Protein AF-A0A9E5T759-F1 (afdb_monomer)

Foldseek 3Di:
DFDFADPQPDDPVPQWKRQDGQADPDDQDPPRDHDADDDPDPVVRVVVVVVDDDDDDDDDHDDDVVQLQDQPHDQRRPDPNMGDHDPADSNRPRGDDDDDDDPDPVVVVVPDPDDDDDDDDDDDDDPPDPDDDDDD

pLDDT: mean 93.45, std 5.66, range [68.38, 98.56]

Mean predicted aligned error: 4.53 Å

Sequence (136 aa):
PRVVYSTAGQSDPIPGPLDCFSLDKKVRFVGDRVAFVAAESEEIAQKALELIEVEYERLPEVLDPTEALKPDAPILHDEPEYVNFDESDPSRNIAAHIHIDIGDVEQGFAEADRIFEALYEVPKVQQASIEPHVVI

Radius of gyration: 21.1 Å; Cα contacts (8 Å, |Δi|>4): 112; chains: 1; bounding box: 52×29×60 Å

Solvent-accessible surface area (backbone atoms only — not comparable to full-atom values): 9656 Å² total; per-residue (Å²): 132,95,53,66,37,51,88,80,79,60,67,87,79,57,93,53,36,24,74,42,52,87,61,55,95,73,77,90,55,97,84,56,55,75,80,88,74,85,59,100,42,69,70,56,27,56,59,53,56,74,69,63,82,82,89,79,85,88,72,82,84,77,91,47,74,74,58,34,57,42,96,85,39,72,68,82,57,80,57,91,72,52,38,80,29,88,68,30,36,43,95,49,60,32,70,66,68,87,87,85,84,82,79,64,61,67,61,53,62,72,71,46,95,75,86,87,88,83,90,84,86,79,82,92,82,76,88,77,62,92,71,76,94,81,88,133

Structure (mmCIF, N/CA/C/O backbone):
data_AF-A0A9E5T759-F1
#
_entry.id   AF-A0A9E5T759-F1
#
loop_
_atom_site.group_PDB
_atom_site.id
_atom_site.type_symbol
_atom_site.label_atom_id
_atom_site.label_alt_id
_atom_site.label_comp_id
_atom_site.label_asym_id
_atom_site.label_entity_id
_atom_site.label_seq_id
_atom_site.pdbx_PDB_ins_code
_atom_site.Cartn_x
_atom_site.Cartn_y
_atom_site.Cartn_z
_atom_site.occupancy
_atom_site.B_iso_or_equiv
_atom_site.auth_seq_id
_atom_site.auth_comp_id
_atom_site.auth_asym_id
_atom_site.auth_atom_id
_atom_site.pdbx_PDB_model_num
ATOM 1 N N . PRO A 1 1 ? -9.946 14.381 14.477 1.00 68.38 1 PRO A N 1
ATOM 2 C CA . PRO A 1 1 ? -9.937 15.196 13.235 1.00 68.38 1 PRO A CA 1
ATOM 3 C C . PRO A 1 1 ? -9.394 14.328 12.092 1.00 68.38 1 PRO A C 1
ATOM 5 O O . PRO A 1 1 ? -8.518 13.514 12.368 1.00 68.38 1 PRO A O 1
ATOM 8 N N . ARG A 1 2 ? -9.917 14.446 10.863 1.00 86.75 2 ARG A N 1
ATOM 9 C CA . ARG A 1 2 ? -9.365 13.751 9.685 1.00 86.75 2 ARG A CA 1
ATOM 10 C C . ARG A 1 2 ? -8.130 14.527 9.229 1.00 86.75 2 ARG A C 1
ATOM 12 O O . ARG A 1 2 ? -8.264 15.573 8.608 1.00 86.75 2 ARG A O 1
ATOM 19 N N . VAL A 1 3 ? -6.954 14.079 9.655 1.00 91.88 3 VAL A N 1
ATOM 20 C CA . VAL A 1 3 ? -5.671 14.727 9.356 1.00 91.88 3 VAL A CA 1
ATOM 21 C C . VAL A 1 3 ? -4.922 13.831 8.389 1.00 91.88 3 VAL A C 1
ATOM 23 O O . VAL A 1 3 ? -4.702 12.662 8.706 1.00 91.88 3 VAL A O 1
ATOM 26 N N . VAL A 1 4 ? -4.580 14.379 7.227 1.00 92.69 4 VAL A N 1
ATOM 27 C CA . VAL A 1 4 ? -3.787 13.675 6.223 1.00 92.69 4 VAL A CA 1
ATOM 28 C C . VAL A 1 4 ? -2.325 13.612 6.670 1.00 92.69 4 VAL A C 1
ATOM 30 O O . VAL A 1 4 ? -1.790 14.592 7.194 1.00 92.69 4 VAL A O 1
ATOM 33 N N . TYR A 1 5 ? -1.687 12.459 6.509 1.00 91.50 5 TYR A N 1
ATOM 34 C CA . TYR A 1 5 ? -0.270 12.258 6.806 1.00 91.50 5 TYR A CA 1
ATOM 35 C C . TYR A 1 5 ? 0.348 11.225 5.856 1.00 91.50 5 TYR A C 1
ATOM 37 O O . TYR A 1 5 ? -0.367 10.555 5.115 1.00 91.50 5 TYR A O 1
ATOM 45 N N . SER A 1 6 ? 1.676 11.086 5.900 1.00 90.44 6 SER A N 1
ATOM 46 C CA . SER A 1 6 ? 2.416 10.059 5.159 1.00 90.44 6 SER A CA 1
ATOM 47 C C . SER A 1 6 ? 2.899 8.944 6.081 1.00 90.44 6 SER A C 1
ATOM 49 O O . SER A 1 6 ? 3.417 9.207 7.171 1.00 90.44 6 SER A O 1
ATOM 51 N N . THR A 1 7 ? 2.803 7.692 5.638 1.00 86.56 7 THR A N 1
ATOM 52 C CA . THR A 1 7 ? 3.398 6.549 6.349 1.00 86.56 7 THR A CA 1
ATOM 53 C C . THR A 1 7 ? 4.906 6.420 6.136 1.00 86.56 7 THR A C 1
ATOM 55 O O . THR A 1 7 ? 5.520 5.572 6.778 1.00 86.56 7 THR A O 1
ATOM 58 N N . ALA A 1 8 ? 5.517 7.237 5.268 1.00 79.56 8 ALA A N 1
ATOM 59 C CA . ALA A 1 8 ? 6.934 7.133 4.914 1.00 79.56 8 ALA A CA 1
ATOM 60 C C . ALA A 1 8 ? 7.891 7.313 6.112 1.00 79.56 8 ALA A C 1
ATOM 62 O O . ALA A 1 8 ? 9.022 6.835 6.068 1.00 79.56 8 ALA A O 1
ATOM 63 N N . GLY A 1 9 ? 7.448 7.963 7.199 1.00 69.50 9 GLY A N 1
ATOM 64 C CA . GLY A 1 9 ? 8.189 8.026 8.470 1.00 69.50 9 GLY A CA 1
ATOM 65 C C . GLY A 1 9 ? 9.534 8.767 8.407 1.00 69.50 9 GLY A C 1
ATOM 66 O O . GLY A 1 9 ? 10.370 8.595 9.290 1.00 69.50 9 GLY A O 1
ATOM 67 N N . GLN A 1 10 ? 9.758 9.564 7.362 1.00 80.00 10 GLN A N 1
ATOM 68 C CA . GLN A 1 10 ? 10.990 10.318 7.114 1.00 80.00 10 GLN A CA 1
ATOM 69 C C . GLN A 1 10 ? 10.964 11.705 7.785 1.00 80.00 10 GLN A C 1
ATOM 71 O O . GLN A 1 10 ? 9.904 12.223 8.134 1.00 80.00 10 GLN A O 1
ATOM 76 N N . SER A 1 11 ? 12.145 12.302 7.990 1.00 75.50 11 SER A N 1
ATOM 77 C CA . SER A 1 11 ? 12.303 13.644 8.574 1.00 75.50 11 SER A CA 1
ATOM 78 C C . SER A 1 11 ? 11.790 14.752 7.650 1.00 75.50 11 SER A C 1
ATOM 80 O O . SER A 1 11 ? 11.817 14.586 6.437 1.00 75.50 11 SER A O 1
ATOM 82 N N . ASP A 1 12 ? 11.402 15.897 8.220 1.00 74.69 12 ASP A N 1
ATOM 83 C CA . ASP A 1 12 ? 10.985 17.081 7.458 1.00 74.69 12 ASP A CA 1
ATOM 84 C C . ASP A 1 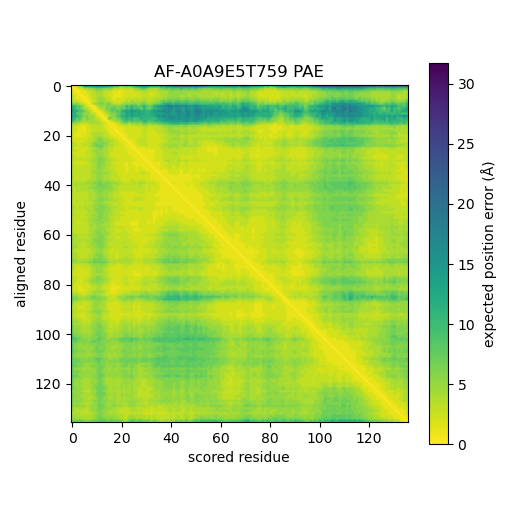12 ? 12.142 17.672 6.612 1.00 74.69 12 ASP A C 1
ATOM 86 O O . ASP A 1 12 ? 13.259 17.794 7.131 1.00 74.69 12 ASP A O 1
ATOM 90 N N . PRO A 1 13 ? 11.904 18.055 5.340 1.00 72.31 13 PRO A N 1
ATOM 91 C CA . PRO A 1 13 ? 10.660 17.867 4.585 1.00 72.31 13 PRO A CA 1
ATOM 92 C C . PRO A 1 13 ? 10.416 16.391 4.237 1.00 72.31 13 PRO A C 1
ATOM 94 O O . PRO A 1 13 ? 11.315 15.723 3.731 1.00 72.31 13 PRO A O 1
ATOM 97 N N . ILE A 1 14 ? 9.193 15.903 4.491 1.00 80.50 14 ILE A N 1
ATOM 98 C CA . ILE A 1 14 ? 8.794 14.508 4.234 1.00 80.50 14 ILE A CA 1
ATOM 99 C C . ILE A 1 14 ? 8.816 14.259 2.716 1.00 80.50 14 ILE A C 1
ATOM 101 O O . ILE A 1 14 ? 8.014 14.870 2.006 1.00 80.50 14 ILE A O 1
ATOM 105 N N . PRO A 1 15 ? 9.685 13.372 2.197 1.00 81.12 15 PRO A N 1
ATOM 106 C CA . PRO A 1 15 ? 9.782 13.112 0.772 1.00 81.12 15 PRO A CA 1
ATOM 107 C C . PRO A 1 15 ? 8.788 12.030 0.325 1.00 81.12 15 PRO A C 1
ATOM 109 O O . PRO A 1 15 ? 9.169 10.949 -0.120 1.00 81.12 15 PRO A O 1
ATOM 112 N N . GLY A 1 16 ? 7.497 12.322 0.479 1.00 86.38 16 GLY A N 1
ATOM 113 C CA . GLY A 1 16 ? 6.403 11.459 0.045 1.00 86.38 16 GLY A CA 1
ATOM 114 C C . GLY A 1 16 ? 5.044 12.153 0.152 1.00 86.38 16 GLY A C 1
ATOM 115 O O . GLY A 1 16 ? 4.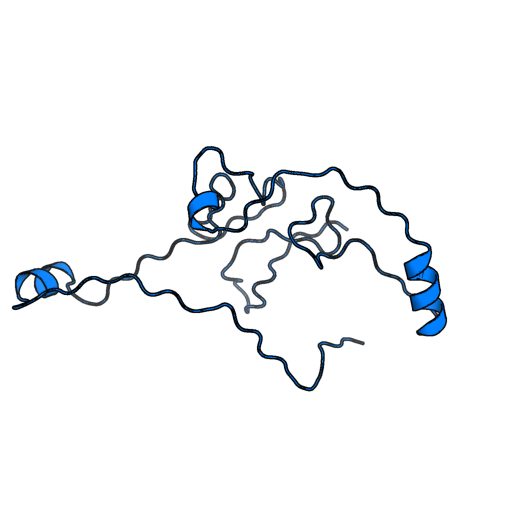916 13.130 0.898 1.00 86.38 16 GLY A O 1
ATOM 116 N N . PRO A 1 17 ? 4.027 11.678 -0.590 1.00 91.38 17 PRO A N 1
ATOM 117 C CA . PRO A 1 17 ? 2.700 12.270 -0.539 1.00 91.38 17 PRO A CA 1
ATOM 118 C C . PRO A 1 17 ? 2.072 12.106 0.848 1.00 91.38 17 PRO A C 1
ATOM 120 O O . PRO A 1 17 ? 2.385 11.168 1.591 1.00 91.38 17 PRO A O 1
ATOM 123 N N . LEU A 1 18 ? 1.173 13.029 1.198 1.00 93.12 18 LEU A N 1
ATOM 124 C CA . LEU A 1 18 ? 0.278 12.845 2.338 1.00 93.12 18 LEU A CA 1
ATOM 125 C C . LEU A 1 18 ? -1.011 12.227 1.800 1.00 93.12 18 LEU A C 1
ATOM 127 O O . LEU A 1 18 ? -1.778 12.900 1.116 1.00 93.12 18 LEU A O 1
ATOM 131 N N . ASP A 1 19 ? -1.226 10.953 2.095 1.00 92.31 19 ASP A N 1
ATOM 132 C CA . ASP A 1 19 ? -2.214 10.110 1.417 1.00 92.31 19 ASP A CA 1
ATOM 133 C C . ASP A 1 19 ? -2.961 9.156 2.368 1.00 92.31 19 ASP A C 1
ATOM 135 O O . ASP A 1 19 ? -3.802 8.367 1.932 1.00 92.31 19 ASP A O 1
ATOM 139 N N . CYS A 1 20 ? -2.667 9.241 3.671 1.00 92.25 20 CYS A N 1
ATOM 140 C CA . CYS A 1 20 ? -3.186 8.363 4.714 1.00 92.25 20 CYS A CA 1
ATOM 141 C C . CYS A 1 20 ? -3.880 9.135 5.846 1.00 92.25 20 CYS A C 1
ATOM 143 O O . CYS A 1 20 ? -3.616 10.314 6.092 1.00 92.25 20 CYS A O 1
ATOM 145 N N . PHE A 1 21 ? -4.732 8.427 6.596 1.00 92.94 21 PHE A N 1
ATOM 146 C CA . PHE A 1 21 ? -5.471 8.940 7.755 1.00 92.94 21 PHE A CA 1
ATOM 147 C C . PHE A 1 21 ? -5.491 7.896 8.877 1.00 92.94 21 PHE A C 1
ATOM 149 O O . PHE A 1 21 ? -5.396 6.700 8.623 1.00 92.94 21 PHE A O 1
ATOM 156 N N . SER A 1 22 ? -5.630 8.329 10.138 1.00 91.31 22 SER A N 1
ATOM 157 C CA . SER A 1 22 ? -5.519 7.403 11.280 1.00 91.31 22 SER A CA 1
ATOM 158 C C . SER A 1 22 ? -6.694 6.433 11.362 1.00 91.31 22 SER A C 1
ATOM 160 O O . SER A 1 22 ? -6.523 5.323 11.853 1.00 91.31 22 SER A O 1
ATOM 162 N N . LEU A 1 23 ? -7.862 6.882 10.897 1.00 92.06 23 LEU A N 1
ATOM 163 C CA . LEU A 1 23 ? -9.066 6.103 10.636 1.00 92.06 23 LEU A CA 1
ATOM 164 C C . LEU A 1 23 ? -9.678 6.684 9.358 1.00 92.06 23 LEU A C 1
ATOM 166 O O . LEU A 1 23 ? -10.055 7.863 9.334 1.00 92.06 23 LEU A O 1
ATOM 170 N N . ASP A 1 24 ? -9.713 5.889 8.294 1.00 92.25 24 ASP A N 1
ATOM 171 C CA . ASP A 1 24 ? -10.201 6.306 6.979 1.00 92.25 24 ASP A CA 1
ATOM 172 C C . ASP A 1 24 ? -11.570 5.677 6.665 1.00 92.25 24 ASP A C 1
ATOM 174 O O . ASP A 1 24 ? -12.039 4.774 7.354 1.00 92.25 24 ASP A O 1
ATOM 178 N N . LYS A 1 25 ? -12.240 6.186 5.628 1.00 91.50 25 LYS A N 1
ATOM 179 C CA . LYS A 1 25 ? -13.485 5.623 5.088 1.00 91.50 25 LYS A CA 1
ATOM 180 C C . LYS A 1 25 ? -13.227 4.539 4.043 1.00 91.50 25 LYS A C 1
ATOM 182 O O . LYS A 1 25 ? -14.101 3.712 3.808 1.00 91.50 25 LYS A O 1
ATOM 187 N N . LYS A 1 26 ? -12.053 4.563 3.412 1.00 93.75 26 LYS A N 1
ATOM 188 C CA . LYS A 1 26 ? -11.597 3.576 2.436 1.00 93.75 26 LYS A CA 1
ATOM 189 C C . LYS A 1 26 ? -10.422 2.813 3.041 1.00 93.75 26 LYS A C 1
ATOM 191 O O . LYS A 1 26 ? -9.427 3.422 3.417 1.00 93.75 26 LYS A O 1
ATOM 196 N N . VAL A 1 27 ? -10.553 1.493 3.136 1.00 95.31 27 VAL A N 1
ATOM 197 C CA . VAL A 1 27 ? -9.463 0.596 3.544 1.00 95.31 27 VAL A CA 1
ATOM 198 C C . VAL A 1 27 ? -8.763 0.055 2.306 1.00 95.31 27 VAL A C 1
ATOM 200 O O . VAL A 1 27 ? -9.428 -0.347 1.352 1.00 95.31 27 VAL A O 1
ATOM 203 N N . ARG A 1 28 ? -7.427 0.062 2.303 1.00 94.94 28 ARG A N 1
ATOM 204 C CA . ARG A 1 28 ? -6.637 -0.245 1.090 1.00 94.94 28 ARG A CA 1
ATOM 205 C C . ARG A 1 28 ? -5.944 -1.604 1.131 1.00 94.94 28 ARG A C 1
ATOM 207 O O . ARG A 1 28 ? -5.520 -2.114 0.100 1.00 94.94 28 ARG A O 1
ATOM 214 N N . PHE A 1 29 ? -5.834 -2.209 2.310 1.00 94.81 29 PHE A N 1
ATOM 215 C CA . PHE A 1 29 ? -5.220 -3.521 2.491 1.00 94.81 29 PHE A CA 1
ATOM 216 C C . PHE A 1 29 ? -5.775 -4.234 3.730 1.00 94.81 29 PHE A C 1
ATOM 218 O O . PHE A 1 29 ? -6.362 -3.626 4.626 1.00 94.81 29 PHE A O 1
ATOM 225 N N . VAL A 1 30 ? -5.573 -5.550 3.803 1.00 95.75 30 VAL A N 1
ATOM 226 C CA . VAL A 1 30 ? -5.933 -6.337 4.990 1.00 95.75 30 VAL A CA 1
ATOM 227 C C . VAL A 1 30 ? -5.015 -5.954 6.150 1.00 95.75 30 VAL A C 1
ATOM 229 O O . VAL A 1 30 ? -3.807 -6.168 6.079 1.00 95.75 30 VAL A O 1
ATOM 232 N N . GLY A 1 31 ? -5.596 -5.420 7.225 1.00 93.75 31 GLY A N 1
ATOM 233 C CA . GLY A 1 31 ? -4.865 -4.892 8.383 1.00 93.75 31 GLY A CA 1
ATOM 234 C C . GLY A 1 31 ? -4.916 -3.368 8.510 1.00 93.75 31 GLY A C 1
ATOM 235 O O . GLY A 1 31 ? -4.386 -2.829 9.482 1.00 93.75 31 GLY A O 1
ATOM 236 N N . ASP A 1 32 ? -5.560 -2.680 7.565 1.00 95.00 32 ASP A N 1
ATOM 237 C CA . ASP A 1 32 ? -5.822 -1.246 7.664 1.00 95.00 32 AS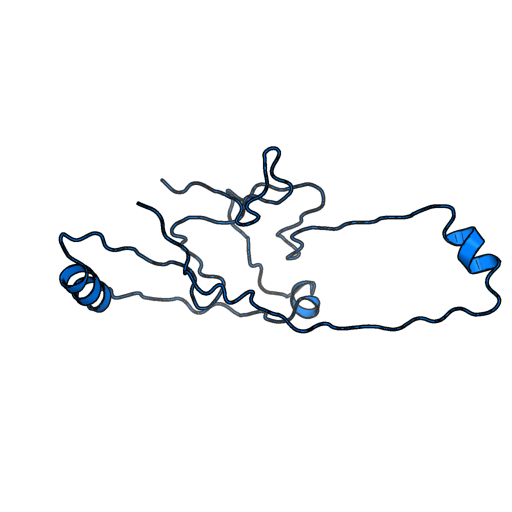P A CA 1
ATOM 238 C C . ASP A 1 32 ? -6.762 -0.925 8.844 1.00 95.00 32 ASP A C 1
ATOM 240 O O . ASP A 1 32 ? -7.640 -1.716 9.208 1.00 95.00 32 ASP A O 1
ATOM 244 N N . ARG A 1 33 ? -6.552 0.221 9.494 1.00 94.00 33 ARG A N 1
ATOM 245 C CA . ARG A 1 33 ? -7.168 0.529 10.798 1.00 94.00 33 ARG A CA 1
ATOM 246 C C . ARG A 1 33 ? -8.576 1.090 10.619 1.00 94.00 33 ARG A C 1
ATOM 248 O O . ARG A 1 33 ? -8.752 2.136 10.004 1.00 94.00 33 ARG A O 1
ATOM 255 N N . VAL A 1 34 ? -9.564 0.440 11.237 1.00 95.56 34 VAL A N 1
ATOM 256 C CA . VAL A 1 34 ? -10.984 0.847 11.151 1.00 95.56 34 VAL A CA 1
ATOM 257 C C . VAL A 1 34 ? -11.544 1.452 12.436 1.00 95.56 34 VAL A C 1
ATOM 259 O O . VAL A 1 34 ? -12.409 2.321 12.385 1.00 95.56 34 VAL A O 1
ATOM 262 N N . ALA A 1 35 ? -11.029 1.036 13.592 1.00 95.44 35 ALA A N 1
ATOM 263 C CA . ALA A 1 35 ? -11.417 1.544 14.903 1.00 95.44 35 ALA A CA 1
ATOM 264 C C . ALA A 1 35 ? -10.296 1.298 15.925 1.00 95.44 35 ALA A C 1
ATOM 266 O O . ALA A 1 35 ? -9.374 0.520 15.676 1.00 95.44 35 ALA A O 1
ATOM 267 N N . PHE A 1 36 ? -10.390 1.942 17.088 1.00 94.81 36 PHE A N 1
ATOM 268 C CA . PHE A 1 36 ? -9.565 1.642 18.258 1.00 94.81 36 PHE A CA 1
ATOM 269 C C . PHE A 1 36 ? -10.427 1.641 19.523 1.00 94.81 36 PHE A C 1
ATOM 271 O O . PHE A 1 36 ? -11.474 2.287 19.575 1.00 94.81 36 PHE A O 1
ATOM 278 N N . VAL A 1 37 ? -9.961 0.935 20.550 1.00 97.25 37 VAL A N 1
ATOM 279 C CA . VAL A 1 37 ? -10.602 0.861 21.865 1.00 97.25 37 VAL A CA 1
ATOM 280 C C . VAL A 1 37 ? -9.603 1.305 22.924 1.00 97.25 37 VAL A C 1
ATOM 282 O O . VAL A 1 37 ? -8.451 0.881 22.911 1.00 97.25 37 VAL A O 1
ATOM 285 N N . ALA A 1 38 ? -10.060 2.139 23.855 1.00 97.25 38 ALA A N 1
ATOM 286 C CA . ALA A 1 38 ? -9.344 2.463 25.081 1.00 97.25 38 ALA A CA 1
ATOM 287 C C . ALA A 1 38 ? -10.156 1.946 26.273 1.00 97.25 38 ALA A C 1
ATOM 289 O O . ALA A 1 38 ? -11.364 2.177 26.345 1.00 97.25 38 ALA A O 1
ATOM 290 N N . ALA A 1 39 ? -9.503 1.240 27.194 1.00 97.88 39 ALA A N 1
ATOM 291 C CA . ALA A 1 39 ? -10.139 0.647 28.363 1.00 97.88 39 ALA A CA 1
ATOM 292 C C . ALA A 1 39 ? -9.178 0.610 29.560 1.00 97.88 39 ALA A C 1
ATOM 294 O O . ALA A 1 39 ? -7.970 0.760 29.400 1.00 97.88 39 ALA A O 1
ATOM 295 N N . GLU A 1 40 ? -9.718 0.381 30.758 1.00 98.19 40 GLU A N 1
ATOM 296 C CA . GLU A 1 40 ? -8.937 0.307 32.004 1.00 98.19 40 GLU A CA 1
ATOM 297 C C . GLU A 1 40 ? -8.063 -0.956 32.103 1.00 98.19 40 GLU A C 1
ATOM 299 O O . GLU A 1 40 ? -7.148 -1.015 32.924 1.00 98.19 40 GLU A O 1
ATOM 304 N N . SER A 1 41 ? -8.327 -1.971 31.276 1.00 98.12 41 SER A N 1
ATOM 305 C CA . SER A 1 41 ? -7.508 -3.177 31.167 1.00 98.12 41 SER A CA 1
ATOM 306 C C . SER A 1 41 ? -7.532 -3.745 29.748 1.00 98.12 41 SER A C 1
ATOM 308 O O . SER A 1 41 ? -8.472 -3.517 28.982 1.00 98.12 41 SER A O 1
ATOM 310 N N . GLU A 1 42 ? -6.508 -4.531 29.414 1.00 97.06 42 GLU A N 1
ATOM 311 C CA . GLU A 1 42 ? -6.412 -5.237 28.132 1.00 97.06 42 GLU A CA 1
ATOM 312 C C . GLU A 1 42 ? -7.608 -6.175 27.899 1.00 97.06 42 GLU A C 1
ATOM 314 O O . GLU A 1 42 ? -8.166 -6.207 26.807 1.00 97.06 42 GLU A O 1
ATOM 319 N N . GLU A 1 43 ? -8.061 -6.883 28.938 1.00 98.38 43 GLU A N 1
ATOM 320 C CA . GLU A 1 43 ? -9.197 -7.809 28.844 1.00 98.38 43 GLU A CA 1
ATOM 321 C C . GLU A 1 43 ? -10.495 -7.088 28.445 1.00 98.38 43 GLU A C 1
ATOM 323 O O . GLU A 1 43 ? -11.265 -7.590 27.623 1.00 98.38 43 GLU A O 1
ATOM 328 N N . ILE A 1 44 ? -10.739 -5.896 29.005 1.00 98.56 44 ILE A N 1
ATOM 329 C CA . ILE A 1 44 ? -11.905 -5.083 28.637 1.00 98.56 44 ILE A CA 1
ATOM 330 C C . ILE A 1 44 ? -11.761 -4.598 27.192 1.00 98.56 44 ILE A C 1
ATOM 332 O O . ILE A 1 44 ? -12.735 -4.651 26.442 1.00 98.56 44 ILE A O 1
ATOM 336 N N . ALA A 1 45 ? -10.561 -4.167 26.786 1.00 98.31 45 ALA A N 1
ATOM 337 C CA . ALA A 1 45 ? -10.314 -3.710 25.421 1.00 98.31 45 ALA A CA 1
ATOM 338 C C . ALA A 1 45 ? -10.571 -4.819 24.388 1.00 98.31 45 ALA A C 1
ATOM 340 O O . ALA A 1 45 ? -11.263 -4.579 23.401 1.00 98.31 45 ALA A O 1
ATOM 341 N N . GLN A 1 46 ? -10.085 -6.039 24.641 1.00 97.94 46 GLN A N 1
ATOM 342 C CA . GLN A 1 46 ? -10.300 -7.194 23.764 1.00 97.94 46 GLN A CA 1
ATOM 343 C C . GLN A 1 46 ? -11.789 -7.543 23.631 1.00 97.94 46 GLN A C 1
ATOM 345 O O . GLN A 1 46 ? -12.291 -7.653 22.516 1.00 97.94 46 GLN A O 1
ATOM 350 N N . LYS A 1 47 ? -12.525 -7.620 24.749 1.00 98.31 47 LYS A N 1
ATOM 351 C CA . LYS A 1 47 ? -13.979 -7.871 24.728 1.00 98.31 47 LYS A CA 1
ATOM 352 C C . LYS A 1 47 ? -14.747 -6.788 23.976 1.00 98.31 47 LYS A C 1
ATOM 354 O O . LYS A 1 47 ? -15.701 -7.086 23.273 1.00 98.31 47 LYS A O 1
ATOM 359 N N . ALA A 1 48 ? -14.346 -5.529 24.126 1.00 98.56 48 ALA A N 1
ATOM 360 C CA . ALA A 1 48 ? -14.985 -4.422 23.429 1.00 98.56 48 ALA A CA 1
ATOM 361 C C . ALA A 1 48 ? -14.697 -4.427 21.917 1.00 98.56 48 ALA A C 1
ATOM 363 O O . ALA A 1 48 ? -15.578 -4.042 21.154 1.00 98.56 48 ALA A O 1
ATOM 364 N N . LEU A 1 49 ? -13.523 -4.896 21.471 1.00 97.62 49 LEU A N 1
ATOM 365 C CA . LEU A 1 49 ? -13.222 -5.067 20.042 1.00 97.62 49 LEU A CA 1
ATOM 366 C C . LEU A 1 49 ? -14.164 -6.075 19.368 1.00 97.62 49 LEU A C 1
ATOM 368 O O . LEU A 1 49 ? -14.592 -5.834 18.244 1.00 97.62 49 LEU A O 1
ATOM 372 N N . GLU A 1 50 ? -14.530 -7.162 20.054 1.00 97.69 50 GLU A N 1
ATOM 373 C CA . GLU A 1 50 ? -15.462 -8.179 19.531 1.00 97.69 50 GLU A CA 1
ATOM 374 C C . GLU A 1 50 ? -16.887 -7.647 19.309 1.00 97.69 50 GLU A C 1
ATOM 376 O O . GLU A 1 50 ? -17.654 -8.236 18.551 1.00 97.69 50 GLU A O 1
ATOM 381 N N . LEU A 1 51 ? -17.249 -6.535 19.957 1.00 98.25 51 LEU A N 1
ATOM 382 C CA . LEU A 1 51 ? -18.565 -5.902 19.831 1.00 98.25 51 LEU A CA 1
ATOM 383 C C . LEU A 1 51 ? -18.642 -4.899 18.672 1.00 98.25 51 LEU A C 1
ATOM 385 O O . LEU A 1 51 ? -19.709 -4.339 18.424 1.00 98.25 51 LEU A O 1
ATOM 389 N N . ILE A 1 52 ? -17.525 -4.623 17.995 1.00 98.00 52 ILE A N 1
ATOM 390 C CA . ILE A 1 52 ? -17.496 -3.688 16.872 1.00 98.00 52 ILE A CA 1
ATOM 391 C C . ILE A 1 52 ? -18.024 -4.397 15.626 1.00 98.00 52 ILE A C 1
ATOM 393 O O . ILE A 1 52 ? -17.398 -5.313 15.096 1.00 98.00 52 ILE A O 1
ATOM 397 N N . GLU A 1 53 ? -19.151 -3.915 15.116 1.00 97.94 53 GLU A N 1
ATOM 398 C CA . GLU A 1 53 ? -19.684 -4.306 13.814 1.00 97.94 53 GLU A CA 1
ATOM 399 C C . GLU A 1 53 ? -19.236 -3.292 12.754 1.00 97.94 53 GLU A C 1
ATOM 401 O O . GLU A 1 53 ? -19.377 -2.081 12.937 1.00 97.94 53 GLU A O 1
ATOM 406 N N . VAL A 1 54 ? -18.678 -3.783 11.644 1.00 96.94 54 VAL A N 1
ATOM 407 C CA . VAL A 1 54 ? -18.233 -2.948 10.521 1.00 96.94 54 VAL A CA 1
ATOM 408 C C . VAL A 1 54 ? -18.895 -3.433 9.240 1.00 96.94 54 VAL A C 1
ATOM 410 O O . VAL A 1 54 ? -18.772 -4.598 8.862 1.00 96.94 54 VAL A O 1
ATOM 413 N N . GLU A 1 55 ? -19.573 -2.521 8.554 1.00 97.44 55 GLU A N 1
ATOM 414 C CA . GLU A 1 55 ? -20.133 -2.757 7.229 1.00 97.44 55 GLU A CA 1
ATOM 415 C C . GLU A 1 55 ? -19.160 -2.245 6.163 1.00 97.44 55 GLU A C 1
ATOM 417 O O . GLU A 1 55 ? -18.695 -1.107 6.227 1.00 97.44 55 GLU A O 1
ATOM 422 N N . TYR A 1 56 ? -18.860 -3.087 5.172 1.00 97.12 56 TYR A N 1
ATOM 423 C CA . TYR A 1 56 ? -17.957 -2.750 4.074 1.00 97.12 56 TYR A CA 1
ATOM 424 C C . TYR A 1 56 ? -18.687 -2.780 2.737 1.00 97.12 56 TYR A C 1
ATOM 426 O O . TYR A 1 56 ? -19.347 -3.764 2.394 1.00 97.12 56 TYR A O 1
ATOM 434 N N . GLU A 1 57 ? -18.470 -1.745 1.936 1.00 97.56 57 GLU A N 1
ATOM 435 C CA . GLU A 1 57 ? -18.675 -1.810 0.495 1.00 97.56 57 GLU A CA 1
ATOM 436 C C . GLU A 1 57 ? -17.420 -2.410 -0.148 1.00 97.56 57 GLU A C 1
ATOM 438 O O . GLU A 1 57 ? -16.306 -1.929 0.068 1.00 97.56 57 GLU A O 1
ATOM 443 N N . ARG A 1 58 ? -17.578 -3.490 -0.920 1.00 96.81 58 ARG A N 1
ATOM 444 C CA . ARG A 1 58 ? -16.447 -4.104 -1.624 1.00 96.81 58 ARG A CA 1
ATOM 445 C C . ARG A 1 58 ? -16.110 -3.296 -2.870 1.00 96.81 58 ARG A C 1
ATOM 447 O O . ARG A 1 58 ? -16.960 -3.135 -3.741 1.00 96.81 58 ARG A O 1
ATOM 454 N N . LEU A 1 59 ? -14.856 -2.872 -2.963 1.00 96.38 59 LEU A N 1
ATOM 455 C CA . LEU A 1 59 ? -14.291 -2.198 -4.128 1.00 96.38 59 LEU A CA 1
ATOM 456 C C . LEU A 1 59 ? -13.384 -3.163 -4.910 1.00 96.38 59 LEU A C 1
ATOM 458 O O . LEU A 1 59 ? -12.866 -4.104 -4.302 1.00 96.38 59 LEU A O 1
ATOM 462 N N . PRO A 1 60 ? -13.179 -2.952 -6.224 1.00 95.94 60 PRO A N 1
ATOM 463 C CA . PRO A 1 60 ? -12.203 -3.717 -6.993 1.00 95.94 60 PRO A CA 1
ATOM 464 C C . PRO A 1 60 ? -10.790 -3.556 -6.427 1.00 95.94 60 PRO A C 1
ATOM 466 O O . PRO A 1 60 ? -10.356 -2.442 -6.132 1.00 95.94 60 PRO A O 1
ATOM 469 N N . GLU A 1 61 ? -10.069 -4.663 -6.305 1.00 95.38 61 GLU A N 1
ATOM 470 C CA . GLU A 1 61 ? -8.685 -4.687 -5.853 1.00 95.38 61 GLU A CA 1
ATOM 471 C C . GLU A 1 61 ? -7.678 -4.616 -7.009 1.00 95.38 61 GLU A C 1
ATOM 473 O O . GLU A 1 61 ? -7.929 -5.072 -8.124 1.00 95.38 61 GLU A O 1
ATOM 478 N N . VAL A 1 62 ? -6.485 -4.104 -6.710 1.00 96.56 62 VAL A N 1
ATOM 479 C CA . VAL A 1 62 ? -5.303 -4.246 -7.561 1.00 96.56 62 VAL A CA 1
ATOM 480 C C . VAL A 1 62 ? -4.115 -4.621 -6.682 1.00 96.56 62 VAL A C 1
ATOM 482 O O . VAL A 1 62 ? -3.795 -3.931 -5.717 1.00 96.56 62 VAL A O 1
ATOM 485 N N . LEU A 1 63 ? -3.502 -5.772 -6.965 1.00 94.88 63 LEU A N 1
ATOM 486 C CA . LEU A 1 63 ? -2.421 -6.342 -6.146 1.00 94.88 63 LEU A CA 1
ATOM 487 C C . LEU A 1 63 ? -1.066 -6.346 -6.865 1.00 94.88 63 LEU A C 1
ATOM 489 O O . LEU A 1 63 ? -0.041 -6.622 -6.239 1.00 94.88 63 LEU A O 1
ATOM 493 N N . ASP A 1 64 ? -1.074 -6.037 -8.161 1.00 93.50 64 ASP A N 1
ATOM 494 C CA . ASP A 1 64 ? 0.099 -5.971 -9.022 1.00 93.50 64 ASP A CA 1
ATOM 495 C C . ASP A 1 64 ? 0.370 -4.507 -9.426 1.00 93.50 64 ASP A C 1
ATOM 497 O O . ASP A 1 64 ? -0.549 -3.820 -9.883 1.00 93.50 64 ASP A O 1
ATOM 501 N N . PRO A 1 65 ? 1.604 -4.001 -9.256 1.00 93.25 65 PRO A N 1
ATOM 502 C CA . PRO A 1 65 ? 1.927 -2.609 -9.562 1.00 93.25 65 PRO A CA 1
ATOM 503 C C . PRO A 1 65 ? 1.862 -2.288 -11.062 1.00 93.25 65 PRO A C 1
ATOM 505 O O . PRO A 1 65 ? 1.548 -1.159 -11.424 1.00 93.25 65 PRO A O 1
ATOM 508 N N . THR A 1 66 ? 2.117 -3.256 -11.945 1.00 93.31 66 THR A N 1
ATOM 509 C CA . THR A 1 66 ? 1.999 -3.070 -13.399 1.00 93.31 66 THR A CA 1
ATOM 510 C C . THR A 1 66 ? 0.534 -2.951 -13.807 1.00 93.31 66 THR A C 1
ATOM 512 O O . THR A 1 66 ? 0.187 -2.114 -14.640 1.00 93.31 66 THR A O 1
ATOM 515 N N . GLU A 1 67 ? -0.345 -3.744 -13.190 1.00 97.00 67 GLU A N 1
ATOM 516 C CA . GLU A 1 67 ? -1.793 -3.622 -13.382 1.00 97.00 67 GLU A CA 1
ATOM 517 C C . GLU A 1 67 ? -2.326 -2.282 -12.853 1.00 97.00 67 GLU A C 1
ATOM 519 O O . GLU A 1 67 ? -3.185 -1.682 -13.491 1.00 97.00 67 GLU A O 1
ATOM 524 N N . ALA A 1 68 ? -1.774 -1.766 -11.748 1.00 96.94 68 ALA A N 1
ATOM 525 C CA . ALA A 1 68 ? -2.174 -0.485 -11.158 1.00 96.94 68 ALA A CA 1
ATOM 526 C C . ALA A 1 68 ? -1.904 0.736 -12.057 1.00 96.94 68 ALA A C 1
ATOM 528 O O . ALA A 1 68 ? -2.565 1.760 -11.889 1.00 96.94 68 ALA A O 1
ATOM 529 N N . LEU A 1 69 ? -0.972 0.622 -13.012 1.00 95.69 69 LEU A N 1
ATOM 530 C CA . LEU A 1 69 ? -0.636 1.673 -13.980 1.00 95.69 69 LEU A CA 1
ATOM 531 C C . LEU A 1 69 ? -1.572 1.710 -15.196 1.00 95.69 69 LEU A C 1
ATOM 533 O O . LEU A 1 69 ? -1.463 2.617 -16.030 1.00 95.69 69 LEU A O 1
ATOM 537 N N . LYS A 1 70 ? -2.457 0.717 -15.350 1.00 96.75 70 LYS A N 1
ATOM 538 C CA . LYS A 1 70 ? -3.375 0.668 -16.489 1.00 96.75 70 LYS A CA 1
ATOM 539 C C . LYS A 1 70 ? -4.435 1.773 -16.383 1.00 96.75 70 LYS A C 1
ATOM 541 O O . LYS A 1 70 ? -4.868 2.093 -15.279 1.00 96.75 70 LYS A O 1
ATOM 546 N N . PRO A 1 71 ? -4.905 2.335 -17.514 1.00 95.12 71 PRO A N 1
ATOM 547 C CA . PRO A 1 71 ? -5.895 3.417 -17.502 1.00 95.12 71 PRO A CA 1
ATOM 548 C C . PRO A 1 71 ? -7.233 3.073 -16.828 1.00 95.12 71 PRO A C 1
ATOM 550 O O . PRO A 1 71 ? -7.972 3.978 -16.455 1.00 95.12 71 PRO A O 1
ATOM 553 N N . ASP A 1 72 ? -7.570 1.787 -16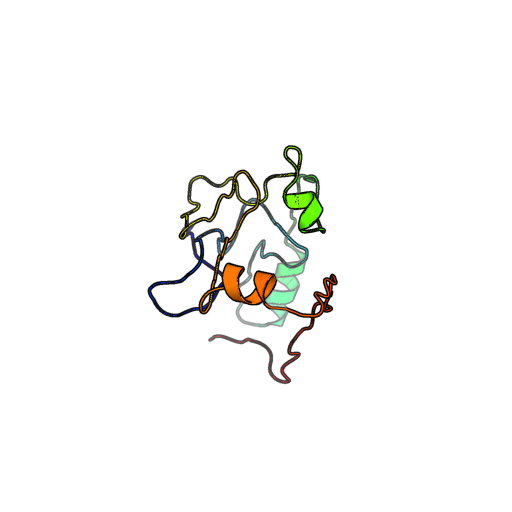.725 1.00 95.06 72 ASP A N 1
ATOM 554 C CA . ASP A 1 72 ? -8.800 1.256 -16.135 1.00 95.06 72 ASP A CA 1
ATOM 555 C C . ASP A 1 72 ? -8.605 0.667 -14.727 1.00 95.06 72 ASP A C 1
ATOM 557 O O . ASP A 1 72 ? -9.543 0.099 -14.165 1.00 95.06 72 ASP A O 1
ATOM 561 N N . ALA A 1 73 ? -7.409 0.805 -14.144 1.00 97.12 73 ALA A N 1
ATOM 562 C CA . ALA A 1 73 ? -7.130 0.342 -12.793 1.00 97.12 73 ALA A CA 1
ATOM 563 C C . ALA A 1 73 ? -7.984 1.088 -11.749 1.00 97.12 73 ALA A C 1
ATOM 565 O O . ALA A 1 73 ? -8.250 2.286 -11.901 1.00 97.12 73 ALA A O 1
ATOM 566 N N . PRO A 1 74 ? -8.395 0.423 -10.653 1.00 96.56 74 PRO A N 1
ATOM 567 C CA . PRO A 1 74 ? -9.042 1.114 -9.545 1.00 96.56 74 PRO A CA 1
ATOM 568 C C . PRO A 1 74 ? -8.088 2.157 -8.944 1.00 96.56 74 PRO A C 1
ATOM 570 O O . PRO A 1 74 ? -6.909 1.880 -8.718 1.00 96.56 74 PRO A O 1
ATOM 573 N N . ILE A 1 75 ? -8.604 3.358 -8.676 1.00 95.75 75 ILE A N 1
ATOM 574 C CA . ILE A 1 75 ? -7.830 4.447 -8.071 1.00 95.75 75 ILE A CA 1
ATOM 575 C C . ILE A 1 75 ? -7.829 4.299 -6.550 1.00 95.75 75 ILE A C 1
ATOM 577 O O . ILE A 1 75 ? -8.882 4.305 -5.902 1.00 95.75 75 ILE A O 1
ATOM 581 N N . LEU A 1 76 ? -6.632 4.161 -5.977 1.00 94.44 76 LEU A N 1
ATOM 582 C CA . LEU A 1 76 ? -6.454 3.877 -4.551 1.00 94.44 76 LEU A CA 1
ATOM 583 C C . LEU A 1 76 ? -6.566 5.127 -3.670 1.00 94.44 76 LEU A C 1
ATOM 585 O O . LEU A 1 76 ? -7.109 5.044 -2.566 1.00 94.44 76 LEU A O 1
ATOM 589 N N . HIS A 1 77 ? -6.065 6.262 -4.159 1.00 94.00 77 HIS A N 1
ATOM 590 C CA . HIS A 1 77 ? -5.999 7.526 -3.425 1.00 94.00 77 HIS A CA 1
ATOM 591 C C . HIS A 1 77 ? -6.748 8.623 -4.191 1.00 94.00 77 HIS A C 1
ATOM 593 O O . HIS A 1 77 ? -6.157 9.375 -4.952 1.00 94.00 77 HIS A O 1
ATOM 599 N N . ASP A 1 78 ? -8.069 8.686 -4.044 1.00 93.06 78 ASP A N 1
ATOM 600 C CA . ASP A 1 78 ? -8.949 9.663 -4.712 1.00 93.06 78 ASP A CA 1
ATOM 601 C C . ASP A 1 78 ? -9.463 10.749 -3.748 1.00 93.06 78 ASP A C 1
ATOM 603 O O . ASP A 1 78 ? -10.401 11.491 -4.058 1.00 93.06 78 ASP A O 1
ATOM 607 N N . GLU A 1 79 ? -8.857 10.849 -2.565 1.00 92.06 79 GLU A N 1
ATOM 608 C CA . GLU A 1 79 ? -9.263 11.785 -1.529 1.00 92.06 79 GLU A CA 1
ATOM 609 C C . GLU A 1 79 ? -8.875 13.232 -1.870 1.00 92.06 79 GLU A C 1
ATOM 611 O O . GLU A 1 79 ? -7.742 13.500 -2.273 1.00 92.06 79 GLU A O 1
ATOM 616 N N . PRO A 1 80 ? -9.767 14.211 -1.631 1.00 91.75 80 PRO A N 1
ATOM 617 C CA . PRO A 1 80 ? -9.468 15.617 -1.894 1.00 91.75 80 PRO A CA 1
ATOM 618 C C . PRO A 1 80 ? -8.378 16.188 -0.976 1.00 91.75 80 PRO A C 1
ATOM 620 O O . PRO A 1 80 ? -7.801 17.223 -1.299 1.00 91.75 80 PRO A O 1
ATOM 623 N N . GLU A 1 81 ? -8.112 15.561 0.175 1.00 93.75 81 GLU A N 1
ATOM 624 C CA . GLU A 1 81 ? -7.047 15.975 1.091 1.00 93.75 81 GLU A CA 1
ATOM 625 C C . GLU A 1 81 ? -5.665 15.420 0.719 1.00 93.75 81 GLU A C 1
ATOM 627 O O . GLU A 1 81 ? -4.701 15.740 1.414 1.00 93.75 81 GLU A O 1
ATOM 632 N N . TYR A 1 82 ? -5.555 14.613 -0.343 1.00 92.56 82 TYR A N 1
ATOM 633 C CA . TYR A 1 82 ? -4.271 14.123 -0.836 1.00 92.56 82 TYR A CA 1
ATOM 634 C C . TYR A 1 82 ? -3.329 15.296 -1.141 1.00 92.56 82 TYR A C 1
ATOM 636 O O . TYR A 1 82 ? -3.682 16.231 -1.866 1.00 92.56 82 TYR A O 1
ATOM 644 N N . VAL A 1 83 ? -2.107 15.238 -0.615 1.00 92.50 83 VAL A N 1
ATOM 645 C CA . VAL A 1 83 ? -1.067 16.236 -0.890 1.00 92.50 83 VAL A CA 1
ATOM 646 C C . VAL A 1 83 ? 0.018 15.591 -1.736 1.00 92.50 83 VAL A C 1
ATOM 648 O O . VAL A 1 83 ? 0.716 14.693 -1.270 1.00 92.50 83 VAL A O 1
ATOM 651 N N . ASN A 1 84 ? 0.157 16.077 -2.973 1.00 90.50 84 ASN A N 1
ATOM 652 C CA . ASN A 1 84 ? 1.196 15.635 -3.900 1.00 90.50 84 ASN A CA 1
ATOM 653 C C . ASN A 1 84 ? 2.599 15.886 -3.346 1.00 90.50 84 ASN A C 1
ATOM 655 O O . ASN A 1 84 ? 2.860 16.908 -2.705 1.00 90.50 84 ASN A O 1
ATOM 659 N N . PHE A 1 85 ? 3.507 14.981 -3.694 1.00 88.00 85 PHE A N 1
ATOM 660 C CA . PHE A 1 85 ? 4.938 15.157 -3.527 1.00 88.00 85 PHE A CA 1
ATOM 661 C C . PHE A 1 85 ? 5.633 14.866 -4.856 1.00 88.00 85 PHE A C 1
ATOM 663 O O . PHE A 1 85 ? 5.506 13.768 -5.394 1.00 88.00 85 PHE A O 1
ATOM 670 N N . ASP A 1 86 ? 6.371 15.855 -5.360 1.00 88.38 86 ASP A N 1
ATOM 671 C CA .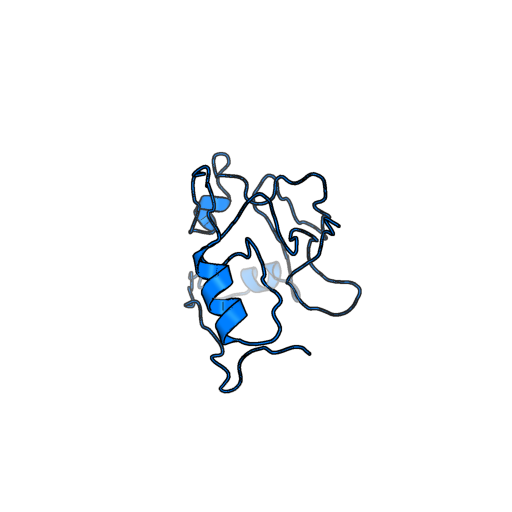 ASP A 1 86 ? 7.123 15.766 -6.615 1.00 88.38 86 ASP A CA 1
ATOM 672 C C . ASP A 1 86 ? 6.254 15.260 -7.791 1.00 88.38 86 ASP A C 1
ATOM 674 O O . ASP A 1 86 ? 5.160 15.785 -8.011 1.00 88.38 86 ASP A O 1
ATOM 678 N N . GLU A 1 87 ? 6.701 14.238 -8.524 1.00 89.31 87 GLU A N 1
ATOM 679 C CA . GLU A 1 87 ? 5.994 13.635 -9.660 1.00 89.31 87 GLU A CA 1
ATOM 680 C C . GLU A 1 87 ? 4.938 12.578 -9.263 1.00 89.31 87 GLU A C 1
ATOM 682 O O . GLU A 1 87 ? 4.582 11.716 -10.071 1.00 89.31 87 GLU A O 1
ATOM 687 N N . SER A 1 88 ? 4.422 12.601 -8.027 1.00 91.19 88 SER A N 1
ATOM 688 C CA . SER A 1 88 ? 3.289 11.745 -7.650 1.00 91.19 88 SER A CA 1
ATOM 689 C C . SER A 1 88 ? 2.032 12.101 -8.458 1.00 91.19 88 SER A C 1
ATOM 691 O O . SER A 1 88 ? 1.698 13.278 -8.595 1.00 91.19 88 SER A O 1
ATOM 693 N N . ASP A 1 89 ? 1.293 11.096 -8.924 1.00 93.00 89 ASP A N 1
ATOM 694 C CA . ASP A 1 89 ? 0.019 11.246 -9.631 1.00 93.00 89 ASP A CA 1
ATOM 695 C C . ASP A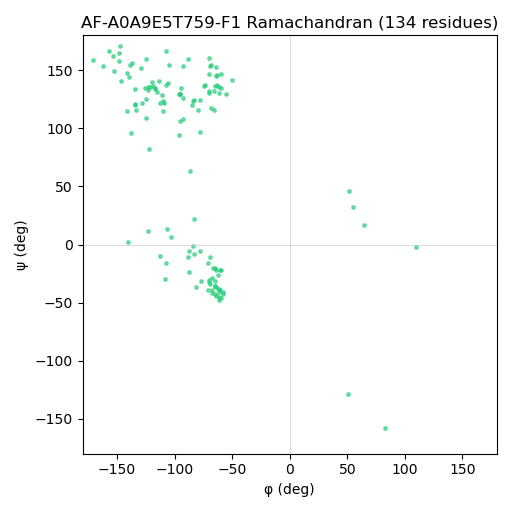 1 89 ? -0.991 10.193 -9.133 1.00 93.00 89 ASP A C 1
ATOM 697 O O . ASP A 1 89 ? -1.005 9.052 -9.622 1.00 93.00 89 ASP A O 1
ATOM 701 N N . PRO A 1 90 ? -1.862 10.550 -8.169 1.00 93.88 90 PRO A N 1
ATOM 702 C CA . PRO A 1 90 ? -2.850 9.621 -7.630 1.00 93.88 90 PRO A CA 1
ATOM 703 C C . PRO A 1 90 ? -3.856 9.143 -8.683 1.00 93.88 90 PRO A C 1
ATOM 705 O O . PRO A 1 90 ? -4.348 8.022 -8.583 1.00 93.88 90 PRO A O 1
ATOM 708 N N . SER A 1 91 ? -4.116 9.928 -9.737 1.00 94.19 91 SER A N 1
ATOM 709 C CA . SER A 1 91 ? -5.047 9.542 -10.810 1.00 94.19 91 SER A CA 1
ATOM 710 C C . SER A 1 91 ? -4.530 8.391 -11.678 1.00 94.19 91 SER A C 1
ATOM 712 O O . SER A 1 91 ? -5.281 7.820 -12.467 1.00 94.19 91 SER A O 1
ATOM 714 N N . ARG A 1 92 ? -3.250 8.040 -11.520 1.00 94.56 92 ARG A N 1
ATOM 715 C CA . ARG A 1 92 ? -2.566 6.948 -12.219 1.00 94.56 92 ARG A CA 1
ATOM 716 C C . ARG A 1 92 ? -1.947 5.929 -11.258 1.00 94.56 92 ARG A C 1
ATOM 718 O O . ARG A 1 92 ? -1.135 5.118 -11.692 1.00 94.56 92 ARG A O 1
ATOM 725 N N . ASN A 1 93 ? -2.289 5.993 -9.966 1.00 95.56 93 ASN A N 1
ATOM 726 C CA . ASN A 1 93 ? -1.669 5.205 -8.894 1.00 95.56 93 ASN A CA 1
ATOM 727 C C . ASN A 1 93 ? -0.129 5.353 -8.820 1.00 95.56 93 ASN A C 1
ATOM 729 O O . ASN A 1 93 ? 0.574 4.416 -8.438 1.00 95.56 93 ASN A O 1
ATOM 733 N N . ILE A 1 94 ? 0.416 6.524 -9.175 1.00 93.31 94 ILE A N 1
ATOM 734 C CA . ILE A 1 94 ? 1.857 6.805 -9.115 1.00 93.31 94 ILE A CA 1
ATOM 735 C C . ILE A 1 94 ? 2.168 7.507 -7.793 1.00 93.31 94 ILE A C 1
ATOM 737 O O . ILE A 1 94 ? 1.885 8.690 -7.630 1.00 93.31 94 ILE A O 1
ATOM 741 N N . ALA A 1 95 ? 2.782 6.793 -6.850 1.00 90.12 95 ALA A N 1
ATOM 742 C CA . ALA A 1 95 ? 3.205 7.386 -5.578 1.00 90.12 95 ALA A CA 1
ATOM 743 C C . ALA A 1 95 ? 4.493 8.222 -5.709 1.00 90.12 95 ALA A C 1
ATOM 745 O O . ALA A 1 95 ? 4.674 9.189 -4.975 1.00 90.12 95 ALA A O 1
ATOM 746 N N . ALA A 1 96 ? 5.385 7.847 -6.633 1.00 88.44 96 ALA A N 1
ATOM 747 C CA . ALA A 1 96 ? 6.622 8.558 -6.945 1.00 88.44 96 ALA A CA 1
ATOM 748 C C . ALA A 1 96 ? 7.165 8.122 -8.315 1.00 88.44 96 ALA A C 1
ATOM 750 O O . ALA A 1 96 ? 6.953 6.983 -8.739 1.00 88.44 96 ALA A O 1
ATOM 751 N N . HIS A 1 97 ? 7.926 9.001 -8.963 1.00 88.06 97 HIS A N 1
ATOM 752 C CA . HIS A 1 97 ? 8.725 8.695 -10.145 1.00 88.06 97 HIS A CA 1
ATOM 753 C C . HIS A 1 97 ? 10.115 9.309 -9.962 1.00 88.06 97 HIS A C 1
ATOM 755 O O . HIS A 1 97 ? 10.245 10.429 -9.478 1.00 88.06 97 HIS A O 1
ATOM 761 N N . ILE A 1 98 ? 11.158 8.530 -10.250 1.00 87.62 98 ILE A N 1
ATOM 762 C CA . ILE A 1 98 ? 12.547 8.918 -10.006 1.00 87.62 98 ILE A CA 1
ATOM 763 C C . ILE A 1 98 ? 13.353 8.577 -11.255 1.00 87.62 98 ILE A C 1
ATOM 765 O O . ILE A 1 98 ? 13.458 7.409 -11.627 1.00 87.62 98 ILE A O 1
ATOM 769 N N . HIS A 1 99 ? 13.964 9.593 -11.858 1.00 90.81 99 HIS A N 1
ATOM 770 C CA . HIS A 1 99 ? 14.932 9.450 -12.945 1.00 90.81 99 HIS A CA 1
ATOM 771 C C . HIS A 1 99 ? 16.316 9.836 -12.424 1.00 90.81 99 HIS A C 1
ATOM 773 O O . HIS A 1 99 ? 16.502 10.943 -11.920 1.00 90.81 99 HIS A O 1
ATOM 779 N N . ILE A 1 100 ? 17.298 8.937 -12.539 1.00 92.56 100 ILE A N 1
ATOM 780 C CA . ILE A 1 100 ? 18.679 9.195 -12.110 1.00 92.56 100 ILE A CA 1
ATOM 781 C C . ILE A 1 100 ? 19.644 8.735 -13.200 1.00 92.56 100 ILE A C 1
ATOM 783 O O . ILE A 1 100 ? 19.785 7.538 -13.432 1.00 92.56 100 ILE A O 1
ATOM 787 N N . ASP A 1 101 ? 20.376 9.691 -13.769 1.00 96.25 101 ASP A N 1
ATOM 788 C CA . ASP A 1 101 ? 21.536 9.437 -14.620 1.00 96.25 101 ASP A CA 1
ATOM 789 C C . ASP A 1 101 ? 22.815 9.806 -13.864 1.00 96.25 101 ASP A C 1
ATOM 791 O O . ASP A 1 101 ? 22.890 10.836 -13.188 1.00 96.25 101 ASP A O 1
ATOM 795 N N . ILE A 1 102 ? 23.841 8.962 -13.968 1.00 95.88 102 ILE A N 1
ATOM 796 C CA . ILE A 1 102 ? 25.150 9.201 -13.352 1.00 95.88 102 ILE A CA 1
ATOM 797 C C . ILE A 1 102 ? 26.214 9.111 -14.446 1.00 95.88 102 ILE A C 1
ATOM 799 O O . ILE A 1 102 ? 26.531 8.024 -14.922 1.00 95.88 102 ILE A O 1
ATOM 803 N N . GLY A 1 103 ? 26.792 10.257 -14.809 1.00 96.50 103 GLY A N 1
ATOM 804 C CA . GLY A 1 103 ? 27.738 10.361 -15.925 1.00 96.50 103 GLY A CA 1
ATOM 805 C C . GLY A 1 103 ? 27.039 10.484 -17.282 1.00 96.50 103 GLY A C 1
ATOM 806 O O . GLY A 1 103 ? 25.892 10.918 -17.349 1.00 96.50 103 GLY A O 1
ATOM 807 N N . ASP A 1 104 ? 27.747 10.133 -18.357 1.00 97.25 104 ASP A N 1
ATOM 808 C CA . ASP A 1 104 ? 27.203 10.115 -19.720 1.00 97.25 104 ASP A CA 1
ATOM 809 C C . ASP A 1 104 ? 26.749 8.692 -20.078 1.00 97.25 104 ASP A C 1
ATOM 811 O O . ASP A 1 104 ? 27.546 7.832 -20.468 1.00 97.25 104 ASP A O 1
ATOM 815 N N . VAL A 1 105 ? 25.456 8.433 -19.865 1.00 96.88 105 VAL A N 1
ATOM 816 C CA . VAL A 1 105 ? 24.842 7.126 -20.128 1.00 96.88 105 VAL A CA 1
ATOM 817 C C . VAL A 1 105 ? 24.887 6.804 -21.624 1.00 96.88 105 V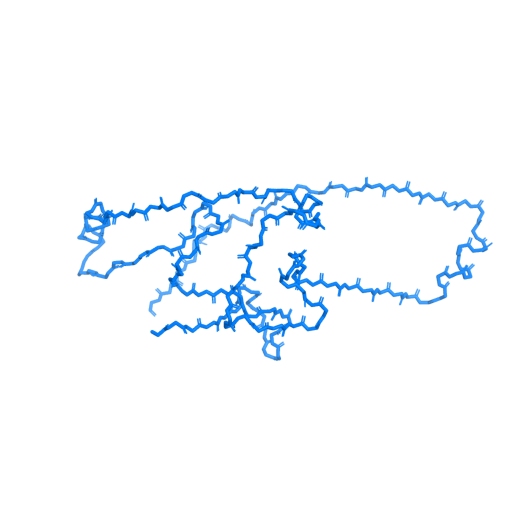AL A C 1
ATOM 819 O O . VAL A 1 105 ? 25.248 5.686 -21.986 1.00 96.88 105 VAL A O 1
ATOM 822 N N . GLU A 1 106 ? 24.592 7.768 -22.502 1.00 97.06 106 GLU A N 1
ATOM 823 C CA . GLU A 1 106 ? 24.579 7.536 -23.953 1.00 97.06 106 GLU A CA 1
ATOM 824 C C . GLU A 1 106 ? 25.966 7.164 -24.485 1.00 97.06 106 GLU A C 1
ATOM 826 O O . GLU A 1 106 ? 26.094 6.191 -25.234 1.00 97.06 106 GLU A O 1
ATOM 831 N N . GLN A 1 107 ? 27.013 7.876 -24.056 1.00 98.06 107 GLN A N 1
ATOM 832 C CA . GLN A 1 107 ? 28.394 7.534 -24.392 1.00 98.06 107 GLN A CA 1
ATOM 833 C C . GLN A 1 107 ? 28.746 6.126 -23.898 1.00 98.06 107 GLN A C 1
ATOM 835 O O . GLN A 1 107 ? 29.302 5.330 -24.657 1.00 98.06 107 GLN A O 1
ATOM 840 N N . GLY A 1 108 ? 28.385 5.793 -22.654 1.00 97.44 108 GLY A N 1
ATOM 841 C CA . GLY A 1 108 ? 28.638 4.471 -22.080 1.00 97.44 108 GLY A CA 1
ATOM 842 C C . GLY A 1 108 ? 28.002 3.336 -22.889 1.00 97.44 108 GLY A C 1
ATOM 843 O O . GLY A 1 108 ? 28.650 2.321 -23.140 1.00 97.44 108 GLY A O 1
ATOM 844 N N . PHE A 1 109 ? 26.762 3.520 -23.352 1.00 97.38 109 PHE A N 1
ATOM 845 C CA . PHE A 1 109 ? 26.091 2.562 -24.237 1.00 97.38 109 PHE A CA 1
ATOM 846 C C . PHE A 1 109 ? 26.741 2.487 -25.626 1.00 97.38 109 PHE A C 1
ATOM 848 O O . PHE A 1 109 ? 26.855 1.395 -26.181 1.00 97.38 109 PHE A O 1
ATOM 855 N N . ALA A 1 110 ? 27.177 3.617 -26.188 1.00 98.12 110 ALA A N 1
ATOM 856 C CA . ALA A 1 110 ? 27.796 3.664 -27.513 1.00 98.12 110 ALA A CA 1
ATOM 857 C C . ALA A 1 110 ? 29.184 2.998 -27.559 1.00 98.12 110 ALA A C 1
ATOM 859 O O . ALA A 1 110 ? 29.549 2.408 -28.576 1.00 98.12 110 ALA A O 1
ATOM 860 N N . GLU A 1 111 ? 29.956 3.089 -26.474 1.00 98.00 111 GLU A N 1
ATOM 861 C CA . GLU A 1 111 ? 31.316 2.540 -26.378 1.00 98.00 111 GLU A CA 1
ATOM 862 C C . GLU A 1 111 ? 31.359 1.076 -25.903 1.00 98.00 111 GLU A C 1
ATOM 864 O O . GLU A 1 111 ? 32.411 0.437 -25.972 1.00 98.00 111 GLU A O 1
ATOM 869 N N . ALA A 1 112 ? 30.240 0.518 -25.429 1.00 98.12 112 ALA A N 1
ATOM 870 C CA . ALA A 1 112 ? 30.194 -0.830 -24.875 1.00 98.12 112 ALA A CA 1
ATOM 871 C C . ALA A 1 112 ? 30.386 -1.924 -25.942 1.00 98.12 112 ALA A C 1
ATOM 873 O O . ALA A 1 112 ? 29.661 -1.996 -26.934 1.00 98.12 112 ALA A O 1
ATOM 874 N N . ASP A 1 113 ? 31.285 -2.879 -25.682 1.00 98.50 113 ASP A N 1
ATOM 875 C CA . ASP A 1 113 ? 31.439 -4.060 -26.541 1.00 98.50 113 ASP A CA 1
ATOM 876 C C . ASP A 1 113 ? 30.183 -4.945 -26.537 1.00 98.50 113 ASP A C 1
ATOM 878 O O . ASP A 1 113 ? 29.858 -5.590 -27.538 1.00 98.50 113 ASP A O 1
ATOM 882 N N . ARG A 1 114 ? 29.497 -5.041 -25.392 1.00 98.06 114 ARG A N 1
ATOM 883 C CA . ARG A 1 114 ? 28.297 -5.860 -25.183 1.00 98.06 114 ARG A CA 1
ATOM 884 C C . ARG A 1 114 ? 27.368 -5.173 -24.188 1.00 98.06 114 ARG A C 1
ATOM 886 O O . ARG A 1 114 ? 27.826 -4.661 -23.173 1.00 98.06 114 ARG A O 1
ATOM 893 N N . ILE A 1 115 ? 26.069 -5.246 -24.457 1.00 97.94 115 ILE A N 1
ATOM 894 C CA . ILE A 1 115 ? 25.000 -4.740 -23.594 1.00 97.94 115 ILE A CA 1
ATOM 895 C C . ILE A 1 115 ? 24.151 -5.935 -23.157 1.00 97.94 115 ILE A C 1
ATOM 897 O O . ILE A 1 115 ? 23.804 -6.783 -23.983 1.00 97.94 115 ILE A O 1
ATOM 901 N N . 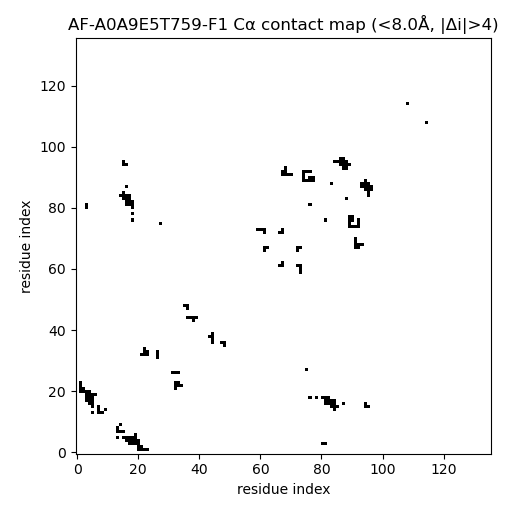PHE A 1 116 ? 23.829 -6.001 -21.868 1.00 97.19 116 PHE A N 1
ATOM 902 C CA . PHE A 1 116 ? 22.937 -7.007 -21.300 1.00 97.19 116 PHE A CA 1
ATOM 903 C C . PHE A 1 116 ? 21.781 -6.306 -20.601 1.00 97.19 116 PHE A C 1
ATOM 905 O O . PHE A 1 116 ? 21.999 -5.395 -19.806 1.00 97.19 116 PHE A O 1
ATOM 912 N N . GLU A 1 117 ? 20.569 -6.767 -20.876 1.00 97.56 117 GLU A N 1
ATOM 913 C CA . GLU A 1 117 ? 19.343 -6.277 -20.260 1.00 97.56 117 GLU A CA 1
ATOM 914 C C . GLU A 1 117 ? 18.599 -7.466 -19.657 1.00 97.56 117 GLU A C 1
ATOM 916 O O . GLU A 1 117 ? 18.500 -8.533 -20.271 1.00 97.56 117 GLU A O 1
ATOM 921 N N . ALA A 1 118 ? 18.116 -7.300 -18.432 1.00 97.25 118 ALA A N 1
ATOM 922 C CA . ALA A 1 118 ? 17.352 -8.316 -17.733 1.00 97.25 118 AL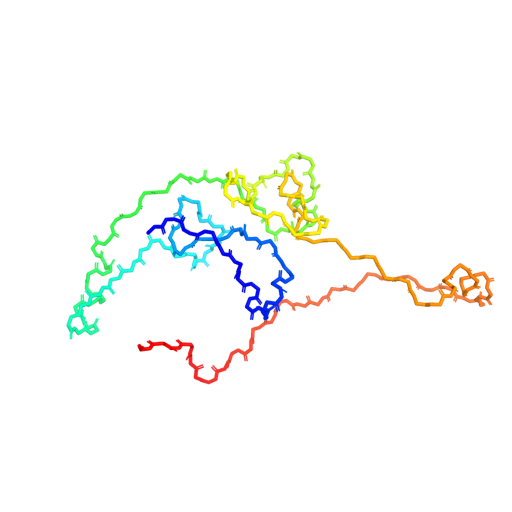A A CA 1
ATOM 923 C C . ALA A 1 118 ? 16.407 -7.664 -16.724 1.00 97.25 118 ALA A C 1
ATOM 925 O O . ALA A 1 118 ? 16.718 -6.625 -16.141 1.00 97.25 118 ALA A O 1
ATOM 926 N N . LEU A 1 119 ? 15.269 -8.318 -16.501 1.00 95.69 119 LEU A N 1
ATOM 927 C CA . LEU A 1 119 ? 14.332 -7.977 -15.441 1.00 95.69 119 LEU A CA 1
ATOM 928 C C . LEU A 1 119 ? 14.627 -8.847 -14.218 1.00 95.69 119 LEU A C 1
ATOM 930 O O . LEU A 1 119 ? 14.709 -10.072 -14.326 1.00 95.69 119 LEU A O 1
ATOM 934 N N . TYR A 1 120 ? 14.756 -8.209 -13.060 1.00 95.31 120 TYR A N 1
ATOM 935 C CA . TYR A 1 120 ? 14.964 -8.878 -11.782 1.00 95.31 120 TYR A CA 1
ATOM 936 C C . TYR A 1 120 ? 13.836 -8.506 -10.827 1.00 95.31 120 TYR A C 1
ATOM 938 O O . TYR A 1 120 ? 13.488 -7.335 -10.700 1.00 95.31 120 TYR A O 1
ATOM 946 N N . GLU A 1 121 ? 13.302 -9.502 -10.129 1.00 93.62 121 GLU A N 1
ATOM 947 C CA . GLU A 1 121 ? 12.291 -9.319 -9.093 1.00 93.62 121 GLU A CA 1
ATOM 948 C C . GLU A 1 121 ? 12.848 -9.814 -7.757 1.00 93.62 121 GLU A C 1
ATOM 950 O O . GLU A 1 121 ? 13.482 -10.871 -7.682 1.00 93.62 121 GLU A O 1
ATOM 955 N N . VAL A 1 122 ? 12.620 -9.039 -6.698 1.00 95.69 122 VAL A N 1
ATOM 956 C CA . VAL A 1 122 ? 12.959 -9.418 -5.324 1.00 95.69 122 VAL A CA 1
ATOM 957 C C . VAL A 1 122 ? 11.674 -9.602 -4.520 1.00 95.69 122 VAL A C 1
ATOM 959 O O . VAL A 1 122 ? 10.731 -8.827 -4.689 1.00 95.69 122 VAL A O 1
ATOM 962 N N . PRO A 1 123 ? 11.599 -10.610 -3.636 1.00 94.69 123 PRO A N 1
ATOM 963 C CA . PRO A 1 123 ? 10.399 -10.838 -2.848 1.00 94.69 123 PRO A CA 1
ATOM 964 C C . PRO A 1 123 ? 10.191 -9.721 -1.821 1.00 94.69 123 PRO A C 1
ATOM 966 O O . PRO A 1 123 ? 11.143 -9.122 -1.315 1.00 94.69 123 PRO A O 1
ATOM 969 N N . LYS A 1 124 ? 8.932 -9.506 -1.432 1.00 93.31 124 LYS A N 1
ATOM 970 C CA . LYS A 1 124 ? 8.602 -8.703 -0.249 1.00 93.31 124 LYS A CA 1
ATOM 971 C C . LYS A 1 124 ? 9.114 -9.420 1.004 1.00 93.31 124 LYS A C 1
ATOM 973 O O . LYS A 1 124 ? 8.869 -10.612 1.183 1.00 93.31 124 LYS A O 1
ATOM 978 N N . VAL A 1 125 ? 9.797 -8.689 1.880 1.00 96.62 125 VAL A N 1
ATOM 979 C CA . VAL A 1 125 ? 10.343 -9.199 3.147 1.00 96.62 125 VAL A CA 1
ATOM 980 C C . VAL A 1 125 ? 9.919 -8.299 4.303 1.00 96.62 125 VAL A C 1
ATOM 982 O O . VAL A 1 125 ? 9.692 -7.108 4.110 1.00 96.62 125 VAL A O 1
ATOM 985 N N . GLN A 1 126 ? 9.820 -8.871 5.502 1.00 94.62 126 GLN A N 1
ATOM 986 C CA . GLN A 1 126 ? 9.480 -8.160 6.735 1.00 94.62 126 GLN A CA 1
ATOM 987 C C . GLN A 1 126 ? 10.627 -8.304 7.734 1.00 94.62 126 GLN A C 1
ATOM 989 O O . GLN A 1 126 ? 11.197 -9.386 7.858 1.00 94.62 126 GLN A O 1
ATOM 994 N N . GLN A 1 127 ? 10.955 -7.231 8.459 1.00 95.19 127 GLN A N 1
ATOM 995 C CA . GLN A 1 127 ? 12.105 -7.201 9.374 1.00 95.19 127 GLN A CA 1
ATOM 996 C C . GLN A 1 127 ? 11.949 -8.173 10.553 1.00 95.19 127 GLN A C 1
ATOM 998 O O . GLN A 1 127 ? 12.946 -8.699 11.038 1.00 95.19 127 GLN A O 1
ATOM 1003 N N . ALA A 1 128 ? 10.708 -8.411 10.997 1.00 94.81 128 ALA A N 1
ATOM 1004 C CA . ALA A 1 128 ? 10.367 -9.338 12.079 1.00 94.81 128 ALA A CA 1
ATOM 1005 C C . ALA A 1 128 ? 11.191 -9.111 13.365 1.00 94.81 128 ALA A C 1
ATOM 1007 O O . ALA A 1 128 ? 11.711 -10.055 13.963 1.00 94.81 128 ALA A O 1
ATOM 1008 N N . SER A 1 129 ? 11.313 -7.845 13.782 1.00 97.19 129 SER A N 1
ATOM 1009 C CA . SER A 1 129 ? 11.940 -7.456 15.049 1.00 97.19 129 SER A CA 1
ATOM 1010 C C . SER A 1 129 ? 11.367 -8.253 16.223 1.00 97.19 129 SER A C 1
ATOM 1012 O O . SER A 1 129 ? 10.164 -8.503 16.278 1.00 97.19 129 SER A O 1
ATOM 1014 N N . ILE A 1 130 ? 12.226 -8.630 17.178 1.00 98.00 130 ILE A N 1
ATOM 1015 C CA . ILE A 1 130 ? 11.807 -9.413 18.354 1.00 98.00 130 ILE A CA 1
ATOM 1016 C C . ILE A 1 130 ? 10.815 -8.617 19.216 1.00 98.00 130 ILE A C 1
ATOM 1018 O O . ILE A 1 130 ? 9.870 -9.189 19.752 1.00 98.00 130 ILE A O 1
ATOM 1022 N N . GLU A 1 131 ? 11.025 -7.306 19.341 1.00 97.25 131 GLU A N 1
ATOM 1023 C CA . GLU A 1 131 ? 10.112 -6.397 20.032 1.00 97.25 131 GLU A CA 1
ATOM 1024 C C . GLU A 1 131 ? 9.107 -5.781 19.035 1.00 97.25 131 GLU A C 1
ATOM 1026 O O . GLU A 1 131 ? 9.534 -5.205 18.027 1.00 97.25 131 GLU A O 1
ATOM 1031 N N . PRO A 1 132 ? 7.787 -5.883 19.286 1.00 95.38 132 PRO A N 1
ATOM 1032 C CA . PRO A 1 132 ? 6.767 -5.203 18.487 1.00 95.38 132 PRO A CA 1
ATOM 1033 C C . PRO A 1 132 ? 6.757 -3.681 18.691 1.00 95.38 132 PRO A C 1
ATOM 1035 O O . PRO A 1 132 ? 7.198 -3.168 19.715 1.00 95.38 132 PRO A O 1
ATOM 1038 N N . HIS A 1 133 ? 6.171 -2.943 17.743 1.00 92.88 133 HIS A N 1
ATOM 1039 C CA . HIS A 1 133 ? 5.943 -1.504 17.909 1.00 92.88 133 HIS A CA 1
ATOM 1040 C C . HIS A 1 133 ? 5.009 -1.215 19.099 1.00 92.88 133 HIS A C 1
ATOM 1042 O O . HIS A 1 133 ? 3.916 -1.776 19.176 1.00 92.88 133 HIS A O 1
ATOM 1048 N N . VAL A 1 134 ? 5.409 -0.292 19.981 1.00 94.38 134 VAL A N 1
ATOM 1049 C CA . VAL A 1 134 ? 4.636 0.155 21.153 1.00 94.38 134 VAL A CA 1
ATOM 1050 C C . VAL A 1 134 ? 4.787 1.668 21.363 1.00 94.38 134 VAL A C 1
ATOM 1052 O O . VAL A 1 134 ? 5.831 2.242 21.061 1.00 94.38 134 VAL A O 1
ATOM 1055 N N . VAL A 1 135 ? 3.739 2.319 21.874 1.00 92.88 135 VAL A N 1
ATOM 1056 C CA . VAL A 1 135 ? 3.730 3.725 22.314 1.00 92.88 135 VAL A CA 1
ATOM 1057 C C . VAL A 1 135 ? 2.907 3.831 23.605 1.00 92.88 135 VAL A C 1
ATOM 1059 O O . VAL A 1 135 ? 1.937 3.087 23.756 1.00 92.88 135 VAL A O 1
ATOM 1062 N N . ILE A 1 136 ? 3.311 4.709 24.531 1.00 87.69 136 ILE A N 1
ATOM 1063 C CA . ILE A 1 136 ? 2.628 4.986 25.811 1.00 87.69 136 ILE A CA 1
ATOM 1064 C C . ILE A 1 136 ? 2.228 6.457 25.848 1.00 87.69 136 ILE A C 1
ATOM 1066 O O . ILE A 1 136 ? 3.111 7.295 25.551 1.00 87.69 136 ILE A O 1
#

Secondary structure (DSSP, 8-state):
----B-TT-PPSS-SS-B-B-SS-SS--STT--------SSHHHHHHHHTT-------------HHHHTSTTSPPS---TT-B--TT-BGGGTBS-------S-HHHHHHH-S----------------SSPP---